Protein AF-A0A0F9TDD4-F1 (afdb_monomer)

Solvent-accessible surface area (backbone atoms only — not comparable to full-atom values): 8736 Å² total; per-residue (Å²): 141,88,81,79,85,77,67,76,79,73,76,77,74,75,77,80,71,71,62,73,71,58,56,58,54,53,51,52,52,49,51,54,50,49,47,48,45,62,72,46,48,50,56,50,49,49,49,49,32,59,56,34,67,74,50,79,85,83,44,69,92,77,51,86,53,72,69,52,44,51,52,50,52,51,50,52,55,49,59,74,71,58,79,56,75,95,45,46,64,53,52,53,23,50,52,44,48,51,52,50,44,45,71,74,32,69,70,56,29,54,52,49,50,51,51,52,49,52,41,56,72,71,64,69,67,85,76,61,92,85,65,77,91,80,63,97,74,84,75,134

pLDDT: mean 82.76, std 19.31, range [31.64, 98.38]

Foldseek 3Di:
DDDDPPPPPPPPPPPPPPPPVVVVVVVVVVVVVVCCCPVPVVVVLVVLLVVLVVDDADDPVNADDPVLNVLVVVLVVVVVPDDPPVCVSSSSSVSSVLSVCLRPPPVVVVVVVVVVVVCVVVVVDDDPDPDDPPDPPDDD

Sequence (140 aa):
MTKSILADLLEGGTSCSLPQHKWVSWWMLFHKRQYVIDKIKKPLMKAIVTLAMRYPEATKDHTLLPKTHILIDIQNKFFEYENNKGRDALFRAMWRMFIIEYEHDGYYRDRIDWVIEEIVKSGWGIRPIRFPVKCWKEKC

Secondary structure (DSSP, 8-state):
----SSSTTSS--------HHHHHHHHHHHHHHHHHIIIIIHHHHHHHHHHHTTSPPP-GGG---HHHHHHHHHHHHHHHH---TTTHHHHHHHHHHHHHHHHH-HHHHHHHHHHHHHHHHTT-PPPPTT--TT-SS---

Structure (mmCIF, N/CA/C/O backbone):
data_AF-A0A0F9TDD4-F1
#
_entry.id   AF-A0A0F9TDD4-F1
#
loop_
_atom_site.group_PDB
_atom_site.id
_atom_site.type_symbol
_atom_site.label_atom_id
_atom_site.label_alt_id
_atom_site.label_comp_id
_atom_site.label_asym_id
_atom_site.label_entity_id
_atom_site.label_seq_id
_atom_site.pdbx_PDB_ins_code
_atom_site.Cartn_x
_atom_site.Cartn_y
_atom_site.Cartn_z
_atom_site.occupancy
_atom_site.B_iso_or_equiv
_atom_site.auth_seq_id
_atom_site.auth_comp_id
_atom_site.auth_asym_id
_atom_site.auth_atom_id
_atom_site.pdbx_PDB_model_num
ATOM 1 N N . MET A 1 1 ? 56.786 11.054 42.978 1.00 47.00 1 MET A N 1
ATOM 2 C CA . MET A 1 1 ? 57.136 9.640 42.718 1.00 47.00 1 MET A CA 1
ATOM 3 C C . MET A 1 1 ? 56.015 9.039 41.872 1.00 47.00 1 MET A C 1
ATOM 5 O O . MET A 1 1 ? 55.150 8.337 42.366 1.00 47.00 1 MET A O 1
ATOM 9 N N . THR A 1 2 ? 55.972 9.446 40.604 1.00 50.72 2 THR A N 1
ATOM 10 C CA . THR A 1 2 ? 54.897 9.206 39.633 1.00 50.72 2 THR A CA 1
ATOM 11 C C . THR A 1 2 ? 55.471 8.331 38.528 1.00 50.72 2 THR A C 1
ATOM 13 O O . THR A 1 2 ? 56.176 8.816 37.648 1.00 50.72 2 THR A O 1
ATOM 16 N N . LYS A 1 3 ? 55.222 7.022 38.602 1.00 46.41 3 LYS A N 1
ATOM 17 C CA . LYS A 1 3 ? 55.542 6.081 37.528 1.00 46.41 3 LYS A CA 1
ATOM 18 C C . LYS A 1 3 ? 54.252 5.425 37.040 1.00 46.41 3 LYS A C 1
ATOM 20 O O . LYS A 1 3 ? 53.655 4.625 37.741 1.00 46.41 3 LYS A O 1
ATOM 25 N N . SER A 1 4 ? 53.889 5.809 35.816 1.00 56.03 4 SER A N 1
ATOM 26 C CA . SER A 1 4 ? 53.485 4.909 34.733 1.00 56.03 4 SER A CA 1
ATOM 27 C C . SER A 1 4 ? 52.270 3.996 34.954 1.00 56.03 4 SER A C 1
ATOM 29 O O . SER A 1 4 ? 52.423 2.791 35.106 1.00 56.03 4 SER A O 1
ATOM 31 N N . ILE A 1 5 ? 51.066 4.562 34.819 1.00 53.47 5 ILE A N 1
ATOM 32 C CA . ILE A 1 5 ? 49.823 3.814 34.508 1.00 53.47 5 ILE A CA 1
ATOM 33 C C . ILE A 1 5 ? 49.574 3.762 32.977 1.00 53.47 5 ILE A C 1
ATOM 35 O O . ILE A 1 5 ? 48.671 3.096 32.491 1.00 53.47 5 ILE A O 1
ATOM 39 N N . LEU A 1 6 ? 50.410 4.430 32.174 1.00 51.03 6 LEU A N 1
ATOM 40 C CA . LEU A 1 6 ? 50.218 4.579 30.723 1.00 51.03 6 LEU A CA 1
ATOM 41 C C . LEU A 1 6 ? 50.814 3.449 29.859 1.00 51.03 6 LEU A C 1
ATOM 43 O O . LEU A 1 6 ? 50.678 3.506 28.642 1.00 51.03 6 LEU A O 1
ATOM 47 N N . ALA A 1 7 ? 51.444 2.431 30.453 1.00 53.44 7 ALA A N 1
ATOM 48 C CA . ALA A 1 7 ? 52.063 1.334 29.698 1.00 53.44 7 ALA A CA 1
ATOM 49 C C . ALA A 1 7 ? 51.104 0.162 29.388 1.00 53.44 7 ALA A C 1
ATOM 51 O O . ALA A 1 7 ? 51.278 -0.499 28.371 1.00 53.44 7 ALA A O 1
ATOM 52 N N . ASP A 1 8 ? 50.035 -0.038 30.167 1.00 51.25 8 ASP A N 1
ATOM 53 C CA . ASP A 1 8 ? 49.175 -1.231 30.028 1.00 51.25 8 ASP A CA 1
ATOM 54 C C . ASP A 1 8 ? 48.033 -1.087 29.002 1.00 51.25 8 ASP A C 1
ATOM 56 O O . ASP A 1 8 ? 47.281 -2.030 28.760 1.00 51.25 8 ASP A O 1
ATOM 60 N N . LEU A 1 9 ? 47.894 0.074 28.350 1.00 51.41 9 LEU A N 1
ATOM 61 C CA . LEU A 1 9 ? 46.851 0.312 27.337 1.00 51.41 9 LEU A CA 1
ATOM 62 C C . LEU A 1 9 ? 47.289 0.021 25.893 1.00 51.41 9 LEU A C 1
ATOM 64 O O . LEU A 1 9 ? 46.461 0.123 24.987 1.00 51.41 9 LEU A O 1
ATOM 68 N N . LEU A 1 10 ? 48.552 -0.349 25.656 1.00 54.25 10 LEU A N 1
ATOM 69 C CA . LEU A 1 10 ? 49.086 -0.532 24.298 1.00 54.25 10 LEU A CA 1
ATOM 70 C C . LEU A 1 10 ? 49.439 -1.980 23.920 1.00 54.25 10 LEU A C 1
ATOM 72 O O . LEU A 1 10 ? 49.691 -2.233 22.745 1.00 54.25 10 LEU A O 1
ATOM 76 N N . GLU A 1 11 ? 49.371 -2.949 24.839 1.00 52.03 11 GLU A N 1
ATOM 77 C CA . GLU A 1 11 ? 49.765 -4.345 24.546 1.00 52.03 11 GLU A CA 1
ATOM 78 C C . GLU A 1 11 ? 48.594 -5.346 24.482 1.00 52.03 11 GLU A C 1
ATOM 80 O O . GLU A 1 11 ? 48.768 -6.511 24.132 1.00 52.03 11 GLU A O 1
ATOM 85 N N . GLY A 1 12 ? 47.359 -4.889 24.700 1.00 52.66 12 GLY A N 1
ATOM 86 C CA . GLY A 1 12 ? 46.141 -5.705 24.605 1.00 52.66 12 GLY A CA 1
ATOM 87 C C . GLY A 1 12 ? 45.557 -5.837 23.195 1.00 52.66 12 GLY A C 1
ATOM 88 O O . GLY A 1 12 ? 44.342 -5.964 23.045 1.00 52.66 12 GLY A O 1
ATOM 89 N N . GLY A 1 13 ? 46.384 -5.775 22.150 1.00 52.81 13 GLY A N 1
ATOM 90 C CA . GLY A 1 13 ? 45.977 -5.960 20.756 1.00 52.81 13 GLY A CA 1
ATOM 91 C C . GLY A 1 13 ? 45.689 -7.426 20.432 1.00 52.81 13 GLY A C 1
ATOM 92 O O . GLY A 1 13 ? 46.372 -8.025 19.604 1.00 52.81 13 GLY A O 1
ATOM 93 N N . THR A 1 14 ? 44.682 -8.025 21.075 1.00 53.88 14 THR A N 1
ATOM 94 C CA . THR A 1 14 ? 44.142 -9.315 20.631 1.00 53.88 14 THR A CA 1
ATOM 95 C C . THR A 1 14 ? 43.541 -9.112 19.249 1.00 53.88 14 THR A C 1
ATOM 97 O O . THR A 1 14 ? 42.423 -8.628 19.081 1.00 53.88 14 THR A O 1
ATOM 100 N N . SER A 1 15 ? 44.331 -9.440 18.227 1.00 52.03 15 SER A N 1
ATOM 101 C CA . SER A 1 15 ? 43.862 -9.514 16.854 1.00 52.03 15 SER A CA 1
ATOM 102 C C . SER A 1 15 ? 42.687 -10.495 16.810 1.00 52.03 15 SER A C 1
ATOM 104 O O . SER A 1 15 ? 42.845 -11.715 16.808 1.00 52.03 15 SER A O 1
ATOM 106 N N . CYS A 1 16 ? 41.468 -9.954 16.825 1.00 53.41 16 CYS A N 1
ATOM 107 C CA . CYS A 1 16 ? 40.251 -10.685 16.506 1.00 53.41 16 CYS A CA 1
ATOM 108 C C . CYS A 1 16 ? 40.294 -11.025 15.014 1.00 53.41 16 CYS A C 1
ATOM 110 O O . CYS A 1 16 ? 39.577 -10.447 14.196 1.00 53.41 16 CYS A O 1
ATOM 112 N N . SER A 1 17 ? 41.173 -11.953 14.640 1.00 56.09 17 SER A N 1
ATOM 113 C CA . SER A 1 17 ? 41.105 -12.621 13.355 1.00 56.09 17 SER A CA 1
ATOM 114 C C . SER A 1 17 ? 39.819 -13.445 13.370 1.00 56.09 17 SER A C 1
ATOM 116 O O . SER A 1 17 ? 39.707 -14.496 13.998 1.00 56.09 17 SER A O 1
ATOM 118 N N . LEU A 1 18 ? 38.775 -12.902 12.742 1.00 55.84 18 LEU A N 1
ATOM 119 C CA . LEU A 1 18 ? 37.543 -13.641 12.503 1.00 55.84 18 LEU A CA 1
ATOM 120 C C . LEU A 1 18 ? 37.920 -14.952 11.794 1.00 55.84 18 LEU A C 1
ATOM 122 O O . LEU A 1 18 ? 38.602 -14.890 10.768 1.00 55.84 18 LEU A O 1
ATOM 126 N N . PRO A 1 19 ? 37.495 -16.124 12.304 1.00 65.56 19 PRO A N 1
ATOM 127 C CA . PRO A 1 19 ? 37.888 -17.406 11.735 1.00 65.56 19 PRO A CA 1
ATOM 128 C C . PRO A 1 19 ? 37.548 -17.430 10.243 1.00 65.56 19 PRO A C 1
ATOM 130 O O . PRO A 1 19 ? 36.414 -17.121 9.864 1.00 65.56 19 PRO A O 1
ATOM 133 N N . GLN A 1 20 ? 38.533 -17.774 9.404 1.00 63.38 20 GLN A N 1
ATOM 134 C CA . GLN A 1 20 ? 38.484 -17.672 7.934 1.00 63.38 20 GLN A CA 1
ATOM 135 C C . GLN A 1 20 ? 37.202 -18.270 7.317 1.00 63.38 20 GLN A C 1
ATOM 137 O O . GLN A 1 20 ? 36.685 -17.761 6.325 1.00 63.38 20 GLN A O 1
ATOM 142 N N . HIS A 1 21 ? 36.606 -19.280 7.957 1.00 67.50 21 HIS A N 1
ATOM 143 C CA . HIS A 1 21 ? 35.354 -19.907 7.529 1.00 67.50 21 HIS A CA 1
ATOM 144 C C . HIS A 1 21 ? 34.120 -18.971 7.555 1.00 67.50 21 HIS A C 1
ATOM 146 O O . HIS A 1 21 ? 33.194 -19.131 6.757 1.00 67.50 21 HIS A O 1
ATOM 152 N N . LYS A 1 22 ? 34.079 -17.961 8.438 1.00 72.12 22 LYS A N 1
ATOM 153 C CA . LYS A 1 22 ? 32.940 -17.023 8.527 1.00 72.12 22 LYS A CA 1
ATOM 154 C C . LYS A 1 22 ? 32.859 -16.077 7.323 1.00 72.12 22 LYS A C 1
ATOM 156 O O . LYS A 1 22 ? 31.756 -15.704 6.924 1.00 72.12 22 LYS A O 1
ATOM 161 N N . TRP A 1 23 ? 33.996 -15.741 6.714 1.00 76.50 23 TRP A N 1
ATOM 162 C CA . TRP A 1 23 ? 34.063 -14.833 5.566 1.00 76.50 23 TRP A CA 1
ATOM 163 C C . TRP A 1 23 ? 33.463 -15.445 4.300 1.00 76.50 23 TRP A C 1
ATOM 165 O O . TRP A 1 23 ? 32.664 -14.796 3.627 1.00 76.50 23 TRP A O 1
ATOM 175 N N . VAL A 1 24 ? 33.772 -16.714 4.015 1.00 76.88 24 VAL A N 1
ATOM 176 C CA . VAL A 1 24 ? 33.249 -17.422 2.833 1.00 76.88 24 VAL A CA 1
ATOM 177 C C . VAL A 1 24 ? 31.727 -17.583 2.919 1.00 76.88 24 VAL A C 1
ATOM 179 O O . VAL A 1 24 ? 31.020 -17.325 1.946 1.00 76.88 24 VAL A O 1
ATOM 182 N N . SER A 1 25 ? 31.200 -17.930 4.100 1.00 79.50 25 SER A N 1
ATOM 183 C CA . SER A 1 25 ? 29.752 -18.033 4.336 1.00 79.50 25 SER A CA 1
ATOM 184 C C . SER A 1 25 ? 29.035 -16.692 4.142 1.00 79.50 25 SER A C 1
ATOM 186 O O . SER A 1 25 ? 28.046 -16.612 3.410 1.00 79.50 25 SER A O 1
ATOM 188 N N . TRP A 1 26 ? 29.567 -15.611 4.724 1.00 85.25 26 TRP A N 1
ATOM 189 C CA . TRP A 1 26 ? 29.010 -14.269 4.549 1.00 85.25 26 TRP A CA 1
ATOM 190 C C . TRP A 1 26 ? 29.026 -13.824 3.079 1.00 85.25 26 TRP A C 1
ATOM 192 O O . TRP A 1 26 ? 28.022 -13.320 2.572 1.00 85.25 26 TRP A O 1
ATOM 202 N N . TRP A 1 27 ? 30.126 -14.080 2.368 1.00 84.88 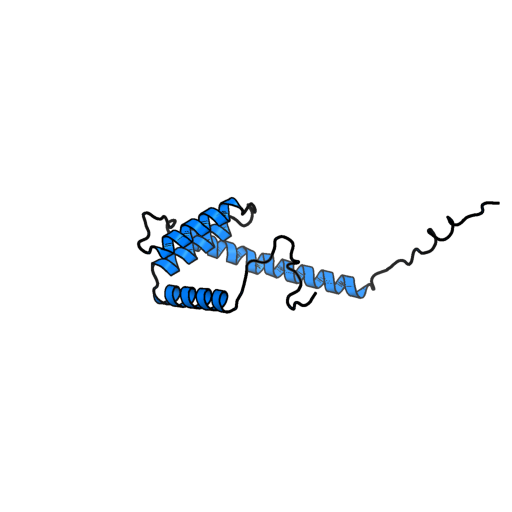27 TRP A N 1
ATOM 203 C CA . TRP A 1 27 ? 30.266 -13.747 0.952 1.00 84.88 27 TRP A CA 1
ATOM 204 C C . TRP A 1 27 ? 29.271 -14.521 0.077 1.00 84.88 27 TRP A C 1
ATOM 206 O O . TRP A 1 27 ? 28.600 -13.926 -0.769 1.00 84.88 27 TRP A O 1
ATOM 216 N N . MET A 1 28 ? 29.087 -15.822 0.324 1.00 82.75 28 MET A N 1
ATOM 217 C CA . MET A 1 28 ? 28.074 -16.626 -0.369 1.00 82.75 28 MET A CA 1
ATOM 218 C C . MET A 1 28 ? 26.650 -16.117 -0.112 1.00 82.75 28 MET A C 1
ATOM 220 O O . MET A 1 28 ? 25.851 -16.025 -1.046 1.00 82.75 28 MET A O 1
ATOM 224 N N . LEU A 1 29 ? 26.320 -15.754 1.132 1.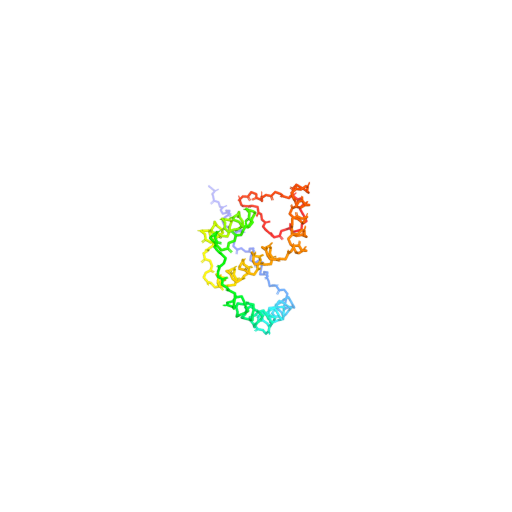00 89.00 29 LEU A N 1
ATOM 225 C CA . LEU A 1 29 ? 25.014 -15.177 1.472 1.00 89.00 29 LEU A CA 1
ATOM 226 C C . LEU A 1 29 ? 24.787 -13.837 0.767 1.00 89.00 29 LEU A C 1
ATOM 228 O O . LEU A 1 29 ? 23.689 -13.586 0.265 1.00 89.00 29 LEU A O 1
ATOM 232 N N . PHE A 1 30 ? 25.823 -13.003 0.676 1.00 89.44 30 PHE A N 1
ATOM 233 C CA . PHE A 1 30 ? 25.766 -11.743 -0.054 1.00 89.44 30 PHE A CA 1
ATOM 234 C C . PHE A 1 30 ? 25.468 -11.964 -1.543 1.00 89.44 30 PHE A C 1
ATOM 236 O O . PHE A 1 30 ? 24.551 -11.343 -2.077 1.00 89.44 30 PHE A O 1
ATOM 243 N N . HIS A 1 31 ? 26.155 -12.906 -2.195 1.00 91.62 31 HIS A N 1
ATOM 244 C CA . HIS A 1 31 ? 25.956 -13.198 -3.619 1.00 91.62 31 HIS A CA 1
ATOM 245 C C . HIS A 1 31 ? 24.577 -13.790 -3.902 1.00 91.62 31 HIS A C 1
ATOM 247 O O . HIS A 1 31 ? 23.909 -13.364 -4.843 1.00 91.62 31 HIS A O 1
ATOM 253 N N . LYS A 1 32 ? 24.097 -14.707 -3.052 1.00 92.19 32 LYS A N 1
ATOM 254 C CA . LYS A 1 32 ? 22.731 -15.242 -3.160 1.00 92.19 32 LYS A CA 1
ATOM 255 C C . LYS A 1 32 ? 21.683 -14.143 -2.987 1.00 92.19 32 LYS A C 1
ATOM 257 O O . LYS A 1 32 ? 20.729 -14.074 -3.760 1.00 92.19 32 LYS A O 1
ATOM 262 N N . ARG A 1 33 ? 21.872 -13.245 -2.016 1.00 92.62 33 ARG A N 1
ATOM 263 C CA . ARG A 1 33 ? 20.982 -12.095 -1.810 1.00 92.62 33 ARG A CA 1
ATOM 264 C C . ARG A 1 33 ? 20.994 -11.157 -3.015 1.00 92.62 33 ARG A C 1
ATOM 266 O O . ARG A 1 33 ? 19.926 -10.752 -3.468 1.00 92.62 33 ARG A O 1
ATOM 273 N N . GLN A 1 34 ? 22.174 -10.824 -3.533 1.00 93.44 34 GLN A N 1
ATOM 274 C CA . GLN A 1 34 ? 22.317 -9.940 -4.686 1.00 93.44 34 GLN A CA 1
ATOM 275 C C . GLN A 1 34 ? 21.684 -10.557 -5.938 1.00 93.44 34 GLN A C 1
ATOM 277 O O . GLN A 1 34 ? 20.941 -9.880 -6.642 1.00 93.44 34 GLN A O 1
ATOM 282 N N . TYR A 1 35 ? 21.863 -11.865 -6.144 1.00 95.56 35 TYR A N 1
ATOM 283 C CA . TYR A 1 35 ? 21.206 -12.611 -7.213 1.00 95.56 35 TYR A CA 1
ATOM 284 C C . TYR A 1 35 ? 19.679 -12.498 -7.134 1.00 95.56 35 TYR A C 1
ATOM 286 O O . TYR A 1 35 ? 19.043 -12.142 -8.122 1.00 95.56 35 TYR A O 1
ATOM 294 N N . VAL A 1 36 ? 19.080 -12.728 -5.960 1.00 95.44 36 VAL A N 1
ATOM 295 C CA . VAL A 1 36 ? 17.624 -12.581 -5.768 1.00 95.44 36 VAL A CA 1
ATOM 296 C C . VAL A 1 36 ? 17.174 -11.144 -6.042 1.00 95.44 36 VAL A C 1
ATOM 298 O O . VAL A 1 36 ? 16.155 -10.922 -6.699 1.00 95.44 36 VAL A O 1
ATOM 301 N N . ILE A 1 37 ? 17.935 -10.150 -5.579 1.00 93.62 37 ILE A N 1
ATOM 302 C CA . ILE A 1 37 ? 17.619 -8.740 -5.830 1.00 93.62 37 ILE A CA 1
ATOM 303 C C . ILE A 1 37 ? 17.626 -8.445 -7.334 1.00 93.62 37 ILE A C 1
ATOM 305 O O . ILE A 1 37 ? 16.682 -7.841 -7.843 1.00 93.62 37 ILE A O 1
ATOM 309 N N . ASP A 1 38 ? 18.658 -8.884 -8.048 1.00 96.12 38 ASP A N 1
ATOM 310 C CA . ASP A 1 38 ? 18.858 -8.518 -9.446 1.00 96.12 38 ASP A CA 1
ATOM 311 C C . ASP A 1 38 ? 17.997 -9.323 -10.416 1.00 96.12 38 ASP A C 1
ATOM 313 O O . ASP A 1 38 ? 17.466 -8.760 -11.372 1.00 96.12 38 ASP A O 1
ATOM 317 N N . LYS A 1 39 ? 17.845 -10.627 -10.175 1.00 96.69 39 LYS A N 1
ATOM 318 C CA . LYS A 1 39 ? 17.150 -11.545 -11.085 1.00 96.69 39 LYS A CA 1
ATOM 319 C C . LYS A 1 39 ? 15.667 -11.698 -10.791 1.00 96.69 39 LYS A C 1
ATOM 321 O O . LYS A 1 39 ? 14.928 -12.055 -11.698 1.00 96.69 39 LYS A O 1
ATOM 326 N N . ILE A 1 40 ? 15.226 -11.411 -9.566 1.00 95.00 40 ILE A N 1
ATOM 327 C CA . ILE A 1 40 ? 13.822 -11.581 -9.167 1.00 95.00 40 ILE A CA 1
ATOM 328 C C . ILE A 1 40 ? 13.210 -10.230 -8.808 1.00 95.00 40 ILE A C 1
ATOM 330 O O . ILE A 1 40 ? 12.246 -9.793 -9.432 1.00 95.00 40 ILE A O 1
ATOM 334 N N . LYS A 1 41 ? 13.788 -9.518 -7.832 1.00 94.31 41 LYS A N 1
ATOM 335 C CA . LYS A 1 41 ? 13.157 -8.309 -7.284 1.00 94.31 41 LYS A CA 1
ATOM 336 C C . LYS A 1 41 ? 13.104 -7.158 -8.289 1.00 94.31 41 LYS A C 1
ATOM 338 O O . LYS A 1 41 ? 12.052 -6.544 -8.436 1.00 94.31 41 LYS A O 1
ATOM 343 N N . LYS A 1 42 ? 14.208 -6.850 -8.978 1.00 94.81 42 LYS A N 1
ATOM 344 C CA . LYS A 1 42 ? 14.255 -5.779 -9.992 1.00 94.81 42 LYS A CA 1
ATOM 345 C C . LYS A 1 42 ? 13.239 -5.978 -11.131 1.00 94.81 42 LYS A C 1
ATOM 347 O O . LYS A 1 42 ? 12.465 -5.048 -11.362 1.00 94.81 42 LYS A O 1
ATOM 352 N N . PRO A 1 43 ? 13.189 -7.132 -11.829 1.00 97.31 43 PRO A N 1
ATOM 353 C CA . PRO A 1 43 ? 12.216 -7.325 -12.903 1.00 97.31 43 PRO A CA 1
ATOM 354 C C . PRO A 1 43 ? 10.777 -7.327 -12.385 1.00 97.31 43 PRO A C 1
ATOM 356 O O . PRO A 1 43 ? 9.921 -6.711 -13.013 1.00 97.31 43 PRO A O 1
ATOM 359 N N . LEU A 1 44 ? 10.520 -7.918 -11.213 1.00 96.62 44 LEU A N 1
ATOM 360 C CA . LEU A 1 44 ? 9.189 -7.901 -10.606 1.00 96.62 44 LEU A CA 1
ATOM 361 C C . LEU A 1 44 ? 8.723 -6.476 -10.281 1.00 96.62 44 LEU A C 1
ATOM 363 O O . LEU A 1 44 ? 7.604 -6.105 -10.614 1.00 96.62 44 LEU A O 1
ATOM 367 N N . MET A 1 45 ? 9.587 -5.645 -9.691 1.00 96.75 45 MET A N 1
ATOM 368 C CA . MET A 1 45 ? 9.262 -4.237 -9.446 1.00 96.75 45 MET A CA 1
ATOM 369 C C . MET A 1 45 ? 8.940 -3.491 -10.737 1.00 96.75 45 MET A C 1
ATOM 371 O O . MET A 1 45 ? 7.989 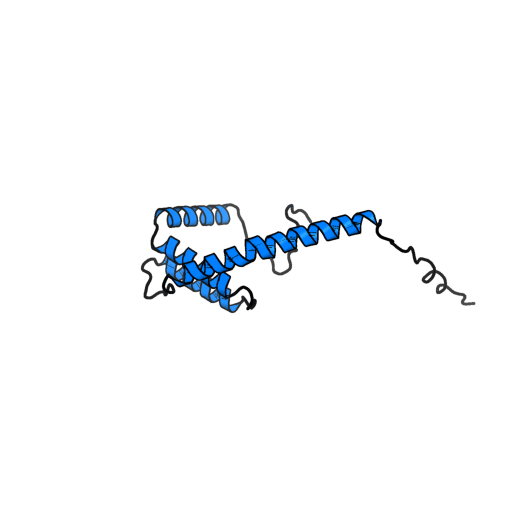-2.717 -10.769 1.00 96.75 45 MET A O 1
ATOM 375 N N . LYS A 1 46 ? 9.723 -3.722 -11.798 1.00 96.88 46 LYS A N 1
ATOM 376 C CA . LYS A 1 46 ? 9.466 -3.109 -13.103 1.00 96.88 46 LYS A CA 1
ATOM 377 C C . LYS A 1 46 ? 8.099 -3.538 -13.637 1.00 96.88 46 LYS A C 1
ATOM 379 O O . LYS A 1 46 ? 7.341 -2.679 -14.066 1.00 96.88 46 LYS A O 1
ATOM 384 N N . ALA A 1 47 ? 7.769 -4.827 -13.552 1.00 97.44 47 ALA A N 1
ATOM 385 C CA . ALA A 1 47 ? 6.475 -5.351 -13.977 1.00 97.44 47 ALA A CA 1
ATOM 386 C C . ALA A 1 47 ? 5.312 -4.723 -13.194 1.00 97.44 47 ALA A C 1
ATOM 388 O O . ALA A 1 47 ? 4.349 -4.276 -13.808 1.00 97.44 47 ALA A O 1
ATOM 389 N N . ILE A 1 48 ? 5.434 -4.613 -11.867 1.00 96.31 48 ILE A N 1
ATOM 390 C CA . ILE A 1 48 ? 4.433 -3.968 -11.005 1.00 96.31 48 ILE A CA 1
ATOM 391 C C . ILE A 1 48 ? 4.224 -2.505 -11.403 1.00 96.31 48 ILE A C 1
ATOM 393 O O . ILE A 1 48 ? 3.089 -2.074 -11.584 1.00 96.31 48 ILE A O 1
ATOM 397 N N . VAL A 1 49 ? 5.308 -1.743 -11.580 1.00 97.31 49 VAL A N 1
ATOM 398 C CA . VAL A 1 49 ? 5.217 -0.336 -11.994 1.00 97.31 49 VAL A CA 1
ATOM 399 C C . VAL A 1 49 ? 4.566 -0.226 -13.371 1.00 97.31 49 VAL A C 1
ATOM 401 O O . VAL A 1 49 ? 3.641 0.558 -13.548 1.00 97.31 49 VAL A O 1
ATOM 404 N N . THR A 1 50 ? 4.990 -1.037 -14.341 1.00 97.38 50 THR A N 1
ATOM 405 C CA . THR A 1 50 ? 4.401 -1.038 -15.685 1.00 97.38 50 THR A CA 1
ATOM 406 C C . THR A 1 50 ? 2.916 -1.402 -15.669 1.00 97.38 50 THR A C 1
ATOM 408 O O . THR A 1 50 ? 2.147 -0.798 -16.411 1.00 97.38 50 THR A O 1
ATOM 411 N N . LEU A 1 51 ? 2.503 -2.355 -14.830 1.00 96.25 51 LEU A N 1
ATOM 412 C CA . LEU A 1 51 ? 1.100 -2.725 -14.667 1.00 96.25 51 LEU A CA 1
ATOM 413 C C . LEU A 1 51 ? 0.293 -1.574 -14.055 1.00 96.25 51 LEU A C 1
ATOM 415 O O . LEU A 1 51 ? -0.727 -1.187 -14.615 1.00 96.25 51 LEU A O 1
ATOM 419 N N . ALA A 1 52 ? 0.778 -0.981 -12.963 1.00 96.12 52 ALA A N 1
ATOM 420 C CA . ALA A 1 52 ? 0.089 0.107 -12.271 1.00 96.12 52 ALA A CA 1
ATOM 421 C C . ALA A 1 52 ? -0.090 1.357 -13.149 1.00 96.12 52 ALA A C 1
ATOM 423 O O . ALA A 1 52 ? -1.111 2.034 -13.061 1.00 96.12 52 ALA A O 1
ATOM 424 N N . MET A 1 53 ? 0.866 1.645 -14.038 1.00 94.31 53 MET A N 1
ATOM 425 C CA . MET A 1 53 ? 0.775 2.774 -14.972 1.00 94.31 53 MET A CA 1
ATOM 426 C C . MET A 1 53 ? -0.339 2.625 -16.019 1.00 94.31 53 MET A C 1
ATOM 428 O O . MET A 1 53 ? -0.665 3.608 -16.678 1.00 94.31 53 MET A O 1
ATOM 432 N N . ARG A 1 54 ? -0.934 1.433 -16.179 1.00 95.75 54 ARG A N 1
ATOM 433 C CA . ARG A 1 54 ? -2.112 1.234 -17.043 1.00 95.75 54 ARG A CA 1
ATOM 434 C C . ARG A 1 54 ? -3.389 1.810 -16.446 1.00 95.75 54 ARG A C 1
ATOM 436 O O . ARG A 1 54 ? -4.339 2.045 -17.183 1.00 95.75 54 ARG A O 1
ATOM 443 N N . TYR A 1 55 ? -3.407 2.021 -15.136 1.00 94.38 55 TYR A N 1
ATOM 444 C CA . TYR A 1 55 ? -4.549 2.587 -14.447 1.00 94.38 55 TYR A CA 1
ATOM 445 C C . TYR A 1 55 ? -4.356 4.092 -14.224 1.00 94.38 55 TYR A C 1
ATOM 447 O O . TYR A 1 55 ? -3.225 4.524 -13.947 1.00 94.38 55 TYR A O 1
ATOM 455 N N . PRO A 1 56 ? -5.431 4.897 -14.327 1.00 93.81 56 PRO A N 1
ATOM 456 C CA . PRO A 1 56 ? -5.372 6.315 -14.004 1.00 93.81 56 PRO A CA 1
ATOM 457 C C . PRO A 1 56 ? -5.023 6.521 -12.526 1.00 93.81 56 PRO A C 1
ATOM 459 O O . PRO A 1 56 ? -5.167 5.628 -11.690 1.00 93.81 56 PRO A O 1
ATOM 462 N N . GLU A 1 57 ? -4.520 7.707 -12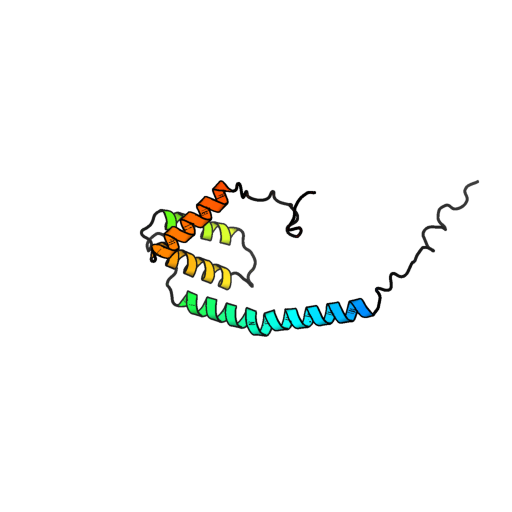.202 1.00 94.50 57 GLU A N 1
ATOM 463 C CA . GLU A 1 57 ? -4.304 8.081 -10.809 1.00 94.50 57 GLU A CA 1
ATOM 464 C C . GLU A 1 57 ? -5.646 8.284 -10.103 1.00 94.50 57 GLU A C 1
ATOM 466 O O . GLU A 1 57 ? -6.527 8.979 -10.614 1.00 94.50 57 GLU A O 1
ATOM 471 N N . ALA A 1 58 ? -5.798 7.658 -8.937 1.00 94.94 58 ALA A N 1
ATOM 472 C CA . ALA A 1 58 ? -6.976 7.829 -8.107 1.00 94.94 58 ALA A CA 1
ATOM 473 C C . ALA A 1 58 ? -6.935 9.213 -7.449 1.00 94.94 58 ALA A C 1
ATOM 475 O O . ALA A 1 58 ? -6.025 9.520 -6.681 1.00 94.94 58 ALA A O 1
ATOM 476 N N . THR A 1 59 ? -7.925 10.043 -7.756 1.00 97.06 59 THR A N 1
ATOM 477 C CA . THR A 1 59 ? -8.137 11.349 -7.127 1.00 97.06 59 THR A CA 1
ATOM 478 C C . THR A 1 59 ? -9.467 11.339 -6.381 1.00 97.06 59 THR A C 1
ATOM 480 O O . THR A 1 59 ? -10.324 10.486 -6.629 1.00 97.06 59 THR A O 1
ATOM 483 N N . LYS A 1 60 ? -9.664 12.288 -5.458 1.00 97.88 60 LYS A N 1
ATOM 484 C CA . LYS A 1 60 ? -10.936 12.412 -4.725 1.00 97.88 60 LYS A CA 1
ATOM 485 C C . LYS A 1 60 ? -12.120 12.674 -5.662 1.00 97.88 60 LYS A C 1
ATOM 487 O O . LYS A 1 60 ? -13.213 12.197 -5.396 1.00 97.88 60 LYS A O 1
ATOM 492 N N . ASP A 1 61 ? -11.876 13.343 -6.787 1.00 97.69 61 ASP A N 1
ATOM 493 C CA . ASP A 1 61 ? -12.897 13.630 -7.802 1.00 97.69 61 ASP A CA 1
ATOM 494 C C . ASP A 1 61 ? -13.295 12.393 -8.623 1.00 97.69 61 ASP A C 1
ATOM 496 O O . ASP A 1 61 ? -14.383 12.342 -9.191 1.00 97.69 61 ASP A O 1
ATOM 500 N N . HIS A 1 62 ? -12.419 11.387 -8.697 1.00 95.31 62 HIS A N 1
ATOM 501 C CA . HIS A 1 62 ? -12.643 10.152 -9.457 1.00 95.31 62 HIS A CA 1
ATOM 502 C C . HIS A 1 62 ? -13.018 8.958 -8.568 1.00 95.31 62 HIS A C 1
ATOM 504 O O . HIS A 1 62 ? -13.028 7.824 -9.041 1.00 95.31 62 HIS A O 1
ATOM 510 N N . THR A 1 63 ? -13.290 9.189 -7.282 1.00 97.25 63 THR A N 1
ATOM 511 C CA . THR A 1 63 ? -13.592 8.137 -6.302 1.00 97.25 63 THR A CA 1
ATOM 512 C C . THR A 1 63 ? -14.882 8.459 -5.557 1.00 97.25 63 THR A C 1
ATOM 514 O O . THR A 1 63 ? -15.158 9.613 -5.230 1.00 97.25 63 THR A O 1
ATOM 517 N N . LEU A 1 64 ? -15.698 7.436 -5.314 1.00 97.56 64 LEU A N 1
ATOM 518 C CA . LEU A 1 64 ? -17.043 7.544 -4.752 1.00 97.56 64 LEU A CA 1
ATOM 519 C C . LEU A 1 64 ? -17.055 7.287 -3.244 1.00 97.56 64 LEU A C 1
ATOM 521 O O . LEU A 1 64 ? -17.868 7.870 -2.525 1.00 97.56 64 LEU A O 1
ATOM 525 N N . LEU A 1 65 ? -16.188 6.399 -2.748 1.00 97.62 65 LEU A N 1
ATOM 526 C CA . LEU A 1 65 ? -16.224 5.984 -1.349 1.00 97.62 65 LEU A CA 1
ATOM 527 C C . LEU A 1 65 ? -15.513 7.000 -0.436 1.00 97.62 65 LEU A C 1
ATOM 529 O O . LEU A 1 65 ? -14.330 7.285 -0.633 1.00 97.62 65 LEU A O 1
ATOM 533 N N . PRO A 1 66 ? -16.149 7.448 0.665 1.00 97.75 66 PRO A N 1
ATOM 534 C CA . PRO A 1 66 ? -15.495 8.328 1.637 1.00 97.75 66 PRO A CA 1
ATOM 535 C C . PRO A 1 66 ? -14.222 7.724 2.248 1.00 97.75 66 PRO A C 1
ATOM 537 O O . PRO A 1 66 ? -13.247 8.429 2.498 1.00 97.75 66 PRO A O 1
ATOM 540 N N . LYS A 1 67 ? -14.197 6.400 2.461 1.00 97.19 67 LYS A N 1
ATOM 541 C CA . LYS A 1 67 ? -13.005 5.697 2.965 1.00 97.19 67 LYS A CA 1
ATOM 542 C C . LYS A 1 67 ? -11.841 5.752 1.974 1.00 97.19 67 LYS A C 1
ATOM 544 O O . LYS A 1 67 ? -10.694 5.875 2.393 1.00 97.19 67 LYS A O 1
ATOM 549 N N . THR A 1 68 ? -12.121 5.743 0.675 1.00 98.00 68 THR A N 1
ATOM 550 C CA . THR A 1 68 ? -11.093 5.905 -0.355 1.00 98.00 68 THR A CA 1
ATOM 551 C C . THR A 1 68 ? -10.471 7.297 -0.316 1.00 98.00 68 THR A C 1
ATOM 553 O O . THR A 1 68 ? -9.257 7.430 -0.456 1.00 98.00 68 THR A O 1
ATOM 556 N N . HIS A 1 69 ? -11.254 8.339 -0.023 1.00 98.38 69 HIS A N 1
ATOM 557 C CA . HIS A 1 69 ? -10.708 9.690 0.158 1.00 98.38 69 HIS A CA 1
ATOM 558 C C . HIS A 1 69 ? -9.722 9.755 1.330 1.00 98.38 69 HIS A C 1
ATOM 560 O O . HIS A 1 69 ? -8.690 10.415 1.215 1.00 98.38 69 HIS A O 1
ATOM 566 N N . ILE A 1 70 ? -9.990 9.016 2.414 1.00 97.25 70 ILE A N 1
ATOM 567 C CA . ILE A 1 70 ? -9.061 8.871 3.546 1.00 97.25 70 ILE A CA 1
ATOM 568 C C . ILE A 1 70 ? -7.765 8.180 3.097 1.00 97.25 70 ILE A C 1
ATOM 570 O O . ILE A 1 70 ? -6.678 8.620 3.468 1.00 97.25 70 ILE A O 1
ATOM 574 N N . LEU A 1 71 ? -7.850 7.125 2.278 1.00 97.31 71 LEU A N 1
ATOM 575 C CA . LEU A 1 71 ? -6.662 6.449 1.738 1.00 97.31 71 LEU A CA 1
ATOM 576 C C . LEU A 1 71 ? -5.810 7.383 0.870 1.00 97.31 71 LEU A C 1
ATOM 578 O O . LEU A 1 71 ? -4.586 7.364 0.988 1.00 97.31 71 LEU A O 1
ATOM 582 N N . ILE A 1 72 ? -6.443 8.229 0.054 1.00 98.06 72 ILE A N 1
ATOM 583 C CA . ILE A 1 72 ? -5.756 9.249 -0.752 1.00 98.06 72 ILE A CA 1
ATOM 584 C C . ILE A 1 72 ? -5.049 10.273 0.152 1.00 98.06 72 ILE A C 1
ATOM 586 O O . ILE A 1 72 ? -3.897 10.625 -0.095 1.00 98.06 72 ILE A O 1
ATOM 590 N N . ASP A 1 73 ? -5.683 10.714 1.241 1.00 97.88 73 ASP A N 1
ATOM 591 C CA . ASP A 1 73 ? -5.045 11.629 2.198 1.00 97.88 73 ASP A CA 1
ATOM 592 C C . ASP A 1 73 ? -3.837 10.992 2.896 1.00 97.88 73 ASP A C 1
ATOM 594 O O . ASP A 1 73 ? -2.791 11.628 3.050 1.00 97.88 73 ASP A O 1
ATOM 598 N N . ILE A 1 74 ? -3.943 9.715 3.273 1.00 95.88 74 ILE A N 1
ATOM 599 C CA . ILE A 1 74 ? -2.829 8.958 3.853 1.00 95.88 74 ILE A CA 1
ATOM 600 C C . ILE A 1 74 ? -1.697 8.792 2.834 1.00 95.88 74 ILE A C 1
ATOM 602 O O . ILE A 1 74 ? -0.532 8.951 3.199 1.00 95.88 74 ILE A O 1
ATOM 606 N N . GLN A 1 75 ? -2.016 8.503 1.570 1.00 96.00 75 GLN A N 1
ATOM 607 C CA . GLN A 1 75 ? -1.037 8.423 0.489 1.00 96.00 75 GLN A CA 1
ATOM 608 C C . GLN A 1 75 ? -0.283 9.749 0.333 1.00 96.00 75 GLN A C 1
ATOM 610 O O . GLN A 1 75 ? 0.948 9.749 0.294 1.00 96.00 75 GLN A O 1
ATOM 615 N N . ASN A 1 76 ? -1.000 10.874 0.271 1.00 95.88 76 ASN A N 1
ATOM 616 C CA . ASN A 1 76 ? -0.395 12.200 0.149 1.00 95.88 76 ASN A CA 1
ATOM 617 C C . ASN A 1 76 ? 0.554 12.469 1.318 1.00 95.88 76 ASN A C 1
ATOM 619 O O . ASN A 1 76 ? 1.732 12.752 1.103 1.00 95.88 76 ASN A O 1
ATOM 623 N N . LYS A 1 77 ? 0.083 12.235 2.547 1.00 89.56 77 LYS A N 1
ATOM 624 C CA . LYS A 1 77 ? 0.902 12.357 3.754 1.00 89.56 77 LYS A CA 1
ATOM 625 C C . LYS A 1 77 ? 2.121 11.435 3.728 1.00 89.56 77 LYS A C 1
ATOM 627 O O . LYS A 1 77 ? 3.204 11.839 4.128 1.00 89.56 77 LYS A O 1
ATOM 632 N N . PHE A 1 78 ? 1.990 10.200 3.246 1.00 90.75 78 PHE A N 1
ATOM 633 C CA . PHE A 1 78 ? 3.125 9.286 3.095 1.00 90.75 78 PHE A CA 1
ATOM 634 C C . PHE A 1 78 ? 4.212 9.889 2.190 1.00 90.75 78 PHE A C 1
ATOM 636 O O . PHE A 1 78 ? 5.387 9.868 2.556 1.00 90.75 78 PHE A O 1
ATOM 643 N N . PHE A 1 79 ? 3.832 10.476 1.050 1.00 91.06 79 PHE A N 1
ATOM 644 C CA . PHE A 1 79 ? 4.781 11.098 0.120 1.00 91.06 79 PHE A CA 1
ATOM 645 C C . PHE A 1 79 ? 5.335 12.450 0.583 1.00 91.06 79 PHE A C 1
ATOM 647 O O . PHE A 1 79 ? 6.368 12.868 0.068 1.00 91.06 79 PHE A O 1
ATOM 654 N N . GLU A 1 80 ? 4.724 13.104 1.571 1.00 87.38 80 GLU A N 1
ATOM 655 C CA . GLU A 1 80 ? 5.337 14.256 2.249 1.00 87.38 80 GLU A CA 1
ATOM 656 C C . GLU A 1 80 ? 6.578 13.848 3.062 1.00 87.38 80 GLU A C 1
ATOM 658 O O . GLU A 1 80 ? 7.533 14.619 3.162 1.00 87.38 80 GLU A O 1
ATOM 663 N N . TYR A 1 81 ? 6.587 12.634 3.629 1.00 84.06 81 TYR A N 1
ATOM 664 C CA . TYR A 1 81 ? 7.691 12.134 4.463 1.00 84.06 81 TYR A CA 1
ATOM 665 C C . TYR A 1 81 ? 8.671 11.212 3.723 1.00 84.06 81 TYR A C 1
ATOM 667 O O . TYR A 1 81 ? 9.827 11.087 4.135 1.00 84.06 81 TYR A O 1
ATOM 675 N N . GLU A 1 82 ? 8.240 10.537 2.658 1.00 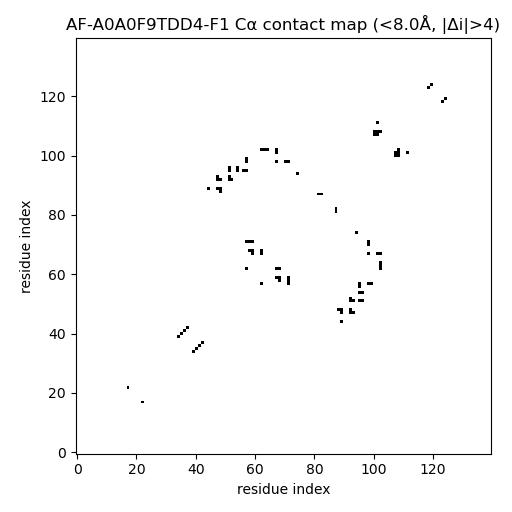84.25 82 GLU A N 1
ATOM 676 C CA . GLU A 1 82 ? 9.082 9.619 1.889 1.00 84.25 82 GLU A CA 1
ATOM 677 C C . GLU A 1 82 ? 10.059 10.388 0.982 1.00 84.25 82 GLU A C 1
ATOM 679 O O . GLU A 1 82 ? 9.651 11.115 0.081 1.00 84.25 82 GLU A O 1
ATOM 684 N N . ASN A 1 83 ? 11.370 10.199 1.180 1.00 85.12 83 ASN A N 1
ATOM 685 C CA . ASN A 1 83 ? 12.409 10.877 0.388 1.00 85.12 83 ASN A CA 1
ATOM 686 C C . ASN A 1 83 ? 13.200 9.939 -0.542 1.00 85.12 83 ASN A C 1
ATOM 688 O O . ASN A 1 83 ? 14.123 10.375 -1.244 1.00 85.12 83 ASN A O 1
ATOM 692 N N . ASN A 1 84 ? 12.870 8.645 -0.569 1.00 85.81 84 ASN A N 1
ATOM 693 C CA . ASN A 1 84 ? 13.625 7.656 -1.321 1.00 85.81 84 ASN A CA 1
ATOM 694 C C . ASN A 1 84 ? 13.249 7.657 -2.809 1.00 85.81 84 ASN A C 1
ATOM 696 O O . ASN A 1 84 ? 12.431 6.859 -3.277 1.00 85.81 84 ASN A O 1
ATOM 700 N N . LYS A 1 85 ? 13.946 8.493 -3.588 1.00 85.19 85 LYS A N 1
ATOM 701 C CA . LYS A 1 85 ? 13.787 8.588 -5.053 1.00 85.19 85 LYS A CA 1
ATOM 702 C C . LYS A 1 85 ? 13.887 7.238 -5.776 1.00 85.19 85 LYS A C 1
ATOM 704 O O . LYS A 1 85 ? 13.222 7.030 -6.783 1.00 85.19 85 LYS A O 1
ATOM 709 N N . GLY A 1 86 ? 14.687 6.297 -5.264 1.00 86.81 86 GLY A N 1
ATOM 710 C CA . GLY A 1 86 ? 14.845 4.965 -5.862 1.00 86.81 86 GLY A CA 1
ATOM 711 C C . GLY A 1 86 ? 13.645 4.032 -5.656 1.00 86.81 86 GLY A C 1
ATOM 712 O O . GLY A 1 86 ? 13.602 2.949 -6.245 1.00 86.81 86 GLY A O 1
ATOM 713 N N . ARG A 1 87 ? 12.690 4.410 -4.798 1.00 89.19 87 ARG A N 1
ATOM 714 C CA . ARG A 1 87 ? 11.497 3.621 -4.456 1.00 89.19 87 ARG A CA 1
ATOM 715 C C . ARG A 1 87 ? 10.182 4.341 -4.728 1.00 89.19 87 ARG A C 1
ATOM 717 O O . ARG A 1 87 ? 9.165 3.656 -4.772 1.00 89.19 87 ARG A O 1
ATOM 724 N N . ASP A 1 88 ? 10.211 5.649 -4.973 1.00 92.00 88 ASP A N 1
ATOM 725 C CA . ASP A 1 88 ? 9.028 6.483 -5.218 1.00 92.00 88 ASP A CA 1
ATOM 726 C C . ASP A 1 88 ? 8.068 5.863 -6.250 1.00 92.00 88 ASP A C 1
ATOM 728 O O . ASP A 1 88 ? 6.918 5.579 -5.924 1.00 92.00 88 ASP A O 1
ATOM 732 N N . ALA A 1 89 ? 8.564 5.506 -7.440 1.00 95.31 89 ALA A N 1
ATOM 733 C CA . ALA A 1 89 ? 7.738 4.899 -8.487 1.00 95.31 89 ALA A CA 1
ATOM 734 C C . ALA A 1 89 ? 7.057 3.588 -8.049 1.00 95.31 89 ALA A C 1
ATOM 736 O O . ALA A 1 89 ? 5.906 3.338 -8.402 1.00 95.31 89 ALA A O 1
ATOM 737 N N . LEU A 1 90 ? 7.747 2.754 -7.259 1.00 95.81 90 LEU A N 1
ATOM 738 C CA . LEU A 1 90 ? 7.160 1.520 -6.736 1.00 95.81 90 LEU A CA 1
ATOM 739 C C . LEU A 1 90 ? 6.078 1.829 -5.698 1.00 95.81 90 LEU A C 1
ATOM 741 O O . LEU A 1 90 ? 5.015 1.221 -5.746 1.00 95.81 90 LEU A O 1
ATOM 745 N N . PHE A 1 91 ? 6.329 2.755 -4.771 1.00 96.00 91 PHE A N 1
ATOM 746 C CA . PHE A 1 91 ? 5.332 3.136 -3.773 1.00 96.00 91 PHE A CA 1
ATOM 747 C C . PHE A 1 91 ? 4.098 3.759 -4.415 1.00 96.00 91 PHE A C 1
ATOM 749 O O . PHE A 1 91 ? 2.988 3.395 -4.040 1.00 96.00 91 PHE A O 1
ATOM 756 N N . ARG A 1 92 ? 4.264 4.623 -5.424 1.00 95.88 92 ARG A N 1
ATOM 757 C CA . ARG A 1 92 ? 3.131 5.200 -6.164 1.00 95.88 92 ARG A CA 1
ATOM 758 C C . ARG A 1 92 ? 2.332 4.120 -6.877 1.00 95.88 92 ARG A C 1
ATOM 760 O O . ARG A 1 92 ? 1.110 4.126 -6.798 1.00 95.88 92 ARG A O 1
ATOM 767 N N . ALA A 1 93 ? 3.017 3.167 -7.511 1.00 96.94 93 ALA A N 1
ATOM 768 C CA . ALA A 1 93 ? 2.377 2.019 -8.143 1.00 96.94 93 ALA A CA 1
ATOM 769 C C . ALA A 1 93 ? 1.581 1.171 -7.136 1.00 96.94 93 ALA A C 1
ATOM 771 O O . ALA A 1 93 ? 0.437 0.821 -7.408 1.00 96.94 93 ALA A O 1
ATOM 772 N N . MET A 1 94 ? 2.159 0.869 -5.968 1.00 96.81 94 MET A N 1
ATOM 773 C CA . MET A 1 94 ? 1.483 0.092 -4.921 1.00 96.81 94 MET A CA 1
ATOM 774 C C . MET A 1 94 ? 0.262 0.822 -4.363 1.00 96.81 94 MET A C 1
ATOM 776 O O . MET A 1 94 ? -0.800 0.217 -4.290 1.00 96.81 9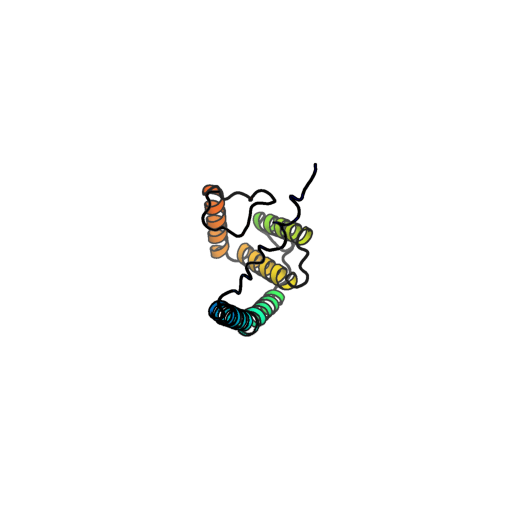4 MET A O 1
ATOM 780 N N . TRP A 1 95 ? 0.389 2.110 -4.026 1.00 97.50 95 TRP A N 1
ATOM 781 C CA . TRP A 1 95 ? -0.740 2.922 -3.565 1.00 97.50 95 TRP A CA 1
ATOM 782 C C . TRP A 1 95 ? -1.851 2.998 -4.607 1.00 97.50 95 TRP A C 1
ATOM 784 O O . TRP A 1 95 ? -3.014 2.809 -4.267 1.00 97.50 95 TRP A O 1
ATOM 794 N N . ARG A 1 96 ? -1.495 3.207 -5.879 1.00 97.12 96 ARG A N 1
ATOM 795 C CA . ARG A 1 96 ? -2.459 3.254 -6.979 1.00 97.12 96 ARG A CA 1
ATOM 796 C C . ARG A 1 96 ? -3.244 1.951 -7.095 1.00 97.12 96 ARG A C 1
ATOM 798 O O . ARG A 1 96 ? -4.466 1.994 -7.089 1.00 97.12 96 ARG A O 1
ATOM 805 N N . MET A 1 97 ? -2.560 0.807 -7.168 1.00 96.69 97 MET A N 1
ATOM 806 C CA . MET A 1 97 ? -3.236 -0.495 -7.234 1.00 96.69 97 MET A CA 1
ATOM 807 C C . MET A 1 97 ? -4.093 -0.733 -5.989 1.00 96.69 97 MET A C 1
ATOM 809 O O . MET A 1 97 ? -5.245 -1.114 -6.113 1.00 96.69 97 MET A O 1
ATOM 813 N N . PHE A 1 98 ? -3.560 -0.453 -4.798 1.00 97.38 98 PHE A N 1
ATOM 814 C CA . PHE A 1 98 ? -4.282 -0.651 -3.544 1.00 97.38 98 PHE A CA 1
ATOM 815 C C . PHE A 1 98 ? -5.585 0.153 -3.484 1.00 97.38 98 PHE A C 1
ATOM 817 O O . PHE A 1 98 ? -6.627 -0.401 -3.150 1.00 97.38 98 PHE A O 1
ATOM 824 N N . ILE A 1 99 ? -5.537 1.437 -3.843 1.00 97.88 99 ILE A N 1
ATOM 825 C CA . ILE A 1 99 ? -6.713 2.311 -3.844 1.00 97.88 99 ILE A CA 1
ATOM 826 C C . ILE A 1 99 ? -7.744 1.848 -4.880 1.00 97.88 99 ILE A C 1
ATOM 828 O O . ILE A 1 99 ? -8.931 1.825 -4.576 1.00 97.88 99 ILE A O 1
ATOM 832 N N . ILE A 1 100 ? -7.305 1.448 -6.076 1.00 96.62 100 ILE A N 1
ATOM 833 C CA . ILE A 1 100 ? -8.202 0.964 -7.137 1.00 96.62 100 ILE A CA 1
ATOM 834 C C . ILE A 1 100 ? -8.929 -0.309 -6.706 1.00 96.62 100 ILE A C 1
ATOM 836 O O . ILE A 1 100 ? -10.148 -0.384 -6.841 1.00 96.62 100 ILE A O 1
ATOM 840 N N . GLU A 1 101 ? -8.198 -1.289 -6.174 1.00 96.69 101 GLU A N 1
ATOM 841 C CA . GLU A 1 101 ? -8.796 -2.540 -5.697 1.00 96.69 101 GLU A CA 1
ATOM 842 C C . GLU A 1 101 ? -9.767 -2.274 -4.540 1.00 96.69 101 GLU A C 1
ATOM 844 O O . GLU A 1 101 ? -10.864 -2.822 -4.508 1.00 96.69 101 GLU A O 1
ATOM 849 N N . TYR A 1 102 ? -9.409 -1.374 -3.620 1.00 97.94 102 TYR A N 1
ATOM 850 C CA . TYR A 1 102 ? -10.277 -1.001 -2.503 1.00 97.94 102 TYR A CA 1
ATOM 851 C C . TYR A 1 102 ? -11.561 -0.277 -2.953 1.00 97.94 102 TYR A C 1
ATOM 853 O O . TYR A 1 102 ? -12.635 -0.497 -2.390 1.00 97.94 102 TYR A O 1
ATOM 861 N N . GLU A 1 103 ? -11.469 0.588 -3.965 1.00 97.69 103 GLU A N 1
ATOM 862 C CA . GLU A 1 103 ? -12.606 1.344 -4.497 1.00 97.69 103 GLU A CA 1
ATOM 863 C C . GLU A 1 103 ? -13.583 0.446 -5.268 1.00 97.69 103 GLU A C 1
ATOM 865 O O . GLU A 1 103 ? -14.800 0.543 -5.083 1.00 97.69 103 GLU A O 1
ATOM 870 N N . HIS A 1 104 ? -13.060 -0.435 -6.126 1.00 96.94 104 HIS A N 1
ATOM 871 C CA . HIS A 1 104 ? -13.861 -1.127 -7.136 1.00 96.94 104 HIS A CA 1
ATOM 872 C C . HIS A 1 104 ? -14.183 -2.590 -6.816 1.00 96.94 104 HIS A C 1
ATOM 874 O O . HIS A 1 104 ? -15.147 -3.114 -7.377 1.00 96.94 104 HIS A O 1
ATOM 880 N N . ASP A 1 105 ? -13.450 -3.244 -5.910 1.00 97.44 105 ASP A N 1
ATOM 881 C CA . ASP A 1 105 ? -13.710 -4.630 -5.519 1.00 97.44 105 ASP A CA 1
ATOM 882 C C . ASP A 1 105 ? -14.197 -4.713 -4.063 1.00 97.44 105 ASP A C 1
ATOM 884 O O . ASP A 1 105 ? -13.448 -4.551 -3.096 1.00 97.44 105 ASP A O 1
ATOM 888 N N . GLY A 1 106 ? -15.492 -5.008 -3.904 1.00 97.12 106 GLY A N 1
ATOM 889 C CA . GLY A 1 106 ? -16.109 -5.167 -2.589 1.00 97.12 106 GLY A CA 1
ATOM 890 C C . GLY A 1 106 ? -15.507 -6.303 -1.758 1.00 97.12 106 GLY A C 1
ATOM 891 O O . GLY A 1 106 ? -15.377 -6.154 -0.547 1.00 97.12 106 GLY A O 1
ATOM 892 N N . TYR A 1 107 ? -15.077 -7.400 -2.388 1.00 97.69 107 TYR A N 1
ATOM 893 C CA . TYR A 1 107 ? -14.457 -8.518 -1.681 1.00 97.69 107 TYR A CA 1
ATOM 894 C C . TYR A 1 107 ? -13.109 -8.113 -1.079 1.00 97.69 107 TYR A C 1
ATOM 896 O O . TYR A 1 107 ? -12.856 -8.377 0.100 1.00 97.69 107 TYR A O 1
ATOM 904 N N . TYR A 1 108 ? -12.243 -7.451 -1.856 1.00 96.88 108 TYR A N 1
ATOM 905 C CA . TYR A 1 108 ? -10.955 -6.985 -1.334 1.00 96.88 108 TYR A CA 1
ATOM 906 C C . TYR A 1 108 ? -11.128 -5.895 -0.284 1.00 96.88 108 TYR A C 1
ATOM 908 O O . TYR A 1 108 ? -10.462 -5.952 0.752 1.00 96.88 108 TYR A O 1
ATOM 916 N N . ARG A 1 109 ? -12.052 -4.958 -0.504 1.00 97.44 109 ARG A N 1
ATOM 917 C CA . ARG A 1 109 ? -12.394 -3.918 0.468 1.00 97.44 109 ARG A CA 1
ATOM 918 C C . ARG A 1 109 ? -12.761 -4.501 1.830 1.00 97.44 109 ARG A C 1
ATOM 920 O O . ARG A 1 109 ? -12.146 -4.131 2.826 1.00 97.44 109 ARG A O 1
ATOM 927 N N . ASP A 1 110 ? -13.691 -5.453 1.873 1.00 97.69 110 ASP A N 1
ATOM 928 C CA . ASP A 1 110 ? -14.160 -6.046 3.130 1.00 97.69 110 ASP A CA 1
ATOM 929 C C . ASP A 1 110 ? -13.036 -6.806 3.856 1.00 97.69 110 ASP A C 1
ATOM 931 O O . ASP A 1 110 ? -12.925 -6.763 5.083 1.00 97.69 110 ASP A O 1
ATOM 935 N N . ARG A 1 111 ? -12.145 -7.474 3.109 1.00 97.88 111 ARG A N 1
ATOM 936 C CA . ARG A 1 111 ? -10.971 -8.154 3.682 1.00 97.88 111 ARG A CA 1
ATOM 937 C C . ARG A 1 111 ? -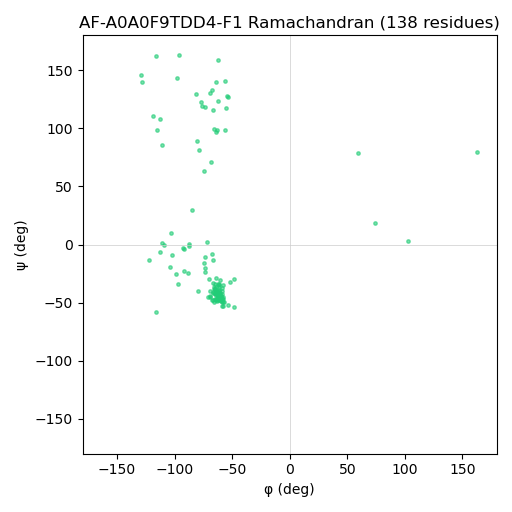9.934 -7.180 4.223 1.00 97.88 111 ARG A C 1
ATOM 939 O O . ARG A 1 111 ? -9.357 -7.452 5.273 1.00 97.88 111 ARG A O 1
ATOM 946 N N . ILE A 1 112 ? -9.695 -6.074 3.527 1.00 96.62 112 ILE A N 1
ATOM 947 C CA . ILE A 1 112 ? -8.781 -5.021 3.976 1.00 96.62 112 ILE A CA 1
ATOM 948 C C . ILE A 1 112 ? -9.327 -4.372 5.249 1.00 96.62 112 ILE A C 1
ATOM 950 O O . ILE A 1 112 ? -8.586 -4.251 6.223 1.00 96.62 112 ILE A O 1
ATOM 954 N N . ASP A 1 113 ? -10.614 -4.025 5.268 1.00 97.25 113 ASP A N 1
ATOM 955 C CA . ASP A 1 113 ? -11.277 -3.448 6.439 1.00 97.25 113 ASP A CA 1
ATOM 956 C C . ASP A 1 113 ? -11.182 -4.384 7.648 1.00 97.25 113 ASP A C 1
ATOM 958 O O . ASP A 1 113 ? -10.764 -3.952 8.721 1.00 97.25 113 ASP A O 1
ATOM 962 N N . TRP A 1 114 ? -11.471 -5.675 7.459 1.00 97.25 114 TRP A N 1
ATOM 963 C CA . TRP A 1 114 ? -11.327 -6.680 8.511 1.00 97.25 114 TRP A CA 1
ATOM 964 C C . TRP A 1 114 ? -9.883 -6.790 9.028 1.00 97.25 114 TRP A C 1
ATOM 966 O O . TRP A 1 114 ? -9.659 -6.808 10.236 1.00 97.25 114 TRP A O 1
ATOM 976 N N . VAL A 1 115 ? -8.877 -6.809 8.146 1.00 96.44 115 VAL A N 1
ATOM 977 C CA . VAL A 1 115 ? -7.463 -6.855 8.566 1.00 96.44 115 VAL A CA 1
ATOM 978 C C . VAL A 1 115 ? -7.078 -5.612 9.369 1.00 96.44 115 VAL A C 1
ATOM 980 O O . VAL A 1 115 ? -6.401 -5.731 10.390 1.00 96.44 115 VAL A O 1
ATOM 983 N N . ILE A 1 116 ? -7.497 -4.422 8.931 1.00 93.94 116 ILE A N 1
ATOM 984 C CA . ILE A 1 116 ? -7.236 -3.167 9.650 1.00 93.94 116 ILE A CA 1
ATOM 985 C C . ILE A 1 116 ? -7.904 -3.201 11.027 1.00 93.94 116 ILE A C 1
ATOM 987 O O . ILE A 1 116 ? -7.277 -2.834 12.021 1.00 93.94 116 ILE A O 1
ATOM 991 N N . GLU A 1 117 ? -9.145 -3.681 11.099 1.00 94.38 117 GLU A N 1
ATOM 992 C CA . GLU A 1 117 ? -9.879 -3.840 12.350 1.00 94.38 117 GLU A CA 1
ATOM 993 C C . GLU A 1 117 ? -9.139 -4.770 13.325 1.00 94.38 117 GLU A C 1
ATOM 995 O O . GLU A 1 117 ? -8.939 -4.404 14.483 1.00 94.38 117 GLU A O 1
ATOM 1000 N N . GLU A 1 118 ? -8.664 -5.930 12.866 1.00 96.25 118 GLU A N 1
ATOM 1001 C CA . GLU A 1 118 ? -7.911 -6.873 13.702 1.00 96.25 118 GLU A CA 1
ATOM 1002 C C . GLU A 1 118 ? -6.564 -6.298 14.169 1.00 96.25 118 GLU A C 1
ATOM 1004 O O . GLU A 1 118 ? -6.181 -6.471 15.329 1.00 96.25 118 GLU A O 1
ATOM 1009 N N . ILE A 1 119 ? -5.863 -5.541 13.316 1.00 91.62 119 ILE A N 1
ATOM 1010 C CA . ILE A 1 119 ? -4.636 -4.823 13.700 1.00 91.62 119 ILE A CA 1
ATOM 1011 C C . ILE A 1 119 ? -4.939 -3.831 14.829 1.00 91.62 119 ILE A C 1
ATOM 1013 O O . ILE A 1 119 ? -4.244 -3.834 15.848 1.00 91.62 119 ILE A O 1
ATOM 1017 N N . VAL A 1 120 ? -5.997 -3.029 14.693 1.00 90.00 120 VAL A N 1
ATOM 1018 C CA . VAL A 1 120 ? -6.396 -2.046 15.712 1.00 90.00 120 VAL A CA 1
ATOM 1019 C C . VAL A 1 120 ? -6.801 -2.741 17.015 1.00 90.00 120 VAL A C 1
ATOM 1021 O O . VAL A 1 120 ? -6.313 -2.367 18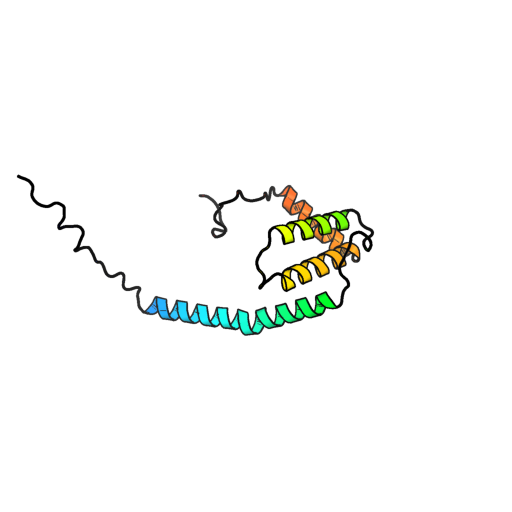.083 1.00 90.00 120 VAL A O 1
ATOM 1024 N N . LYS A 1 121 ? -7.625 -3.794 16.944 1.00 89.81 121 LYS A N 1
ATOM 1025 C CA . LYS A 1 121 ? -8.056 -4.582 18.113 1.00 89.81 121 LYS A CA 1
ATOM 1026 C C . LYS A 1 121 ? -6.895 -5.252 18.839 1.00 89.81 121 LYS A C 1
ATOM 1028 O O . LYS A 1 121 ? -6.923 -5.348 20.062 1.00 89.81 121 LYS A O 1
ATOM 1033 N N . SER A 1 122 ? -5.868 -5.691 18.111 1.00 91.62 122 SER A N 1
ATOM 1034 C CA . SER A 1 122 ? -4.685 -6.324 18.708 1.00 91.62 122 SER A CA 1
ATOM 1035 C C . SER A 1 122 ? -3.825 -5.366 19.544 1.00 91.62 122 SER A C 1
ATOM 1037 O O . SER A 1 122 ? -2.879 -5.802 20.199 1.00 91.62 122 SER A O 1
ATOM 1039 N N . GLY A 1 123 ? -4.124 -4.062 19.521 1.00 87.00 123 GLY A N 1
ATOM 1040 C CA . GLY A 1 123 ? -3.306 -3.043 20.169 1.00 87.00 123 GLY A CA 1
ATOM 1041 C C . GLY A 1 123 ? -2.007 -2.760 19.414 1.00 87.00 123 GLY A C 1
ATOM 1042 O O . GLY A 1 123 ? -1.075 -2.203 19.996 1.00 87.00 123 GLY A O 1
ATOM 1043 N N . TRP A 1 124 ? -1.920 -3.135 18.130 1.00 80.88 124 TRP A N 1
ATOM 1044 C CA . TRP A 1 124 ? -0.781 -2.793 17.284 1.00 80.88 124 TRP A CA 1
ATOM 1045 C C . TRP A 1 124 ? -0.705 -1.267 17.133 1.00 80.88 124 TRP A C 1
ATOM 1047 O O . TRP A 1 124 ? -1.401 -0.654 16.325 1.00 80.88 124 TRP A O 1
ATOM 1057 N N . GLY A 1 125 ? 0.156 -0.643 17.935 1.00 75.25 125 GLY A N 1
ATOM 1058 C CA . GLY A 1 125 ? 0.382 0.798 17.950 1.00 75.25 125 GLY A CA 1
ATOM 1059 C C . GLY A 1 125 ? 1.575 1.242 17.102 1.00 75.25 125 GLY A C 1
ATOM 1060 O O . GLY A 1 125 ? 2.467 0.465 16.754 1.00 75.25 125 GLY A O 1
ATOM 1061 N N . ILE A 1 126 ? 1.612 2.541 16.797 1.00 67.31 126 ILE A N 1
ATOM 1062 C CA . ILE A 1 126 ? 2.772 3.202 16.189 1.00 67.31 126 ILE A CA 1
ATOM 1063 C C . ILE A 1 126 ? 3.948 3.087 17.168 1.00 67.31 126 ILE A C 1
ATOM 1065 O O . ILE A 1 126 ? 3.845 3.517 18.317 1.00 67.31 126 ILE A O 1
ATOM 1069 N N . ARG A 1 127 ? 5.076 2.510 16.729 1.00 65.12 127 ARG A N 1
ATOM 1070 C CA . ARG A 1 127 ? 6.274 2.441 17.577 1.00 65.12 127 ARG A CA 1
ATOM 1071 C C . ARG A 1 127 ? 6.793 3.856 17.859 1.00 65.12 127 ARG A C 1
ATOM 1073 O O . ARG A 1 127 ? 6.836 4.666 16.929 1.00 65.12 127 ARG A O 1
ATOM 1080 N N . PRO A 1 128 ? 7.253 4.154 19.085 1.00 66.94 128 PRO A N 1
ATOM 1081 C CA . PRO A 1 128 ? 7.880 5.433 19.376 1.00 66.94 128 PRO A CA 1
ATOM 1082 C C . PRO A 1 128 ? 9.064 5.677 18.436 1.00 66.94 128 PRO A C 1
ATOM 1084 O O . PRO A 1 128 ? 9.839 4.764 18.125 1.00 66.94 128 PRO A O 1
ATOM 1087 N N . ILE A 1 129 ? 9.212 6.924 17.993 1.00 49.50 129 ILE A N 1
ATOM 1088 C CA . ILE A 1 129 ? 10.346 7.361 17.177 1.00 49.50 129 ILE A CA 1
ATOM 1089 C C . ILE A 1 129 ? 11.624 7.009 17.958 1.00 49.50 129 ILE A C 1
ATOM 1091 O O . ILE A 1 129 ? 11.822 7.545 19.046 1.00 49.50 129 ILE A O 1
ATOM 1095 N N . ARG A 1 130 ? 12.468 6.120 17.393 1.00 54.59 130 ARG A N 1
ATOM 1096 C CA . ARG A 1 130 ? 13.730 5.528 17.928 1.00 54.59 130 ARG A CA 1
ATOM 1097 C C . ARG A 1 130 ? 13.668 4.092 18.473 1.00 54.59 130 ARG A C 1
ATOM 1099 O O . ARG A 1 130 ? 14.708 3.586 18.891 1.00 54.59 130 ARG A O 1
ATOM 1106 N N . PHE A 1 131 ? 12.537 3.389 18.416 1.00 53.41 131 PHE A N 1
ATOM 1107 C CA . PHE A 1 131 ? 12.541 1.958 18.752 1.00 53.41 131 PHE A CA 1
ATOM 1108 C C . PHE A 1 131 ? 13.333 1.125 17.717 1.00 53.41 131 PHE A C 1
ATOM 1110 O O . PHE A 1 131 ? 13.148 1.310 16.509 1.00 53.41 131 PHE A O 1
ATOM 1117 N N . PRO A 1 132 ? 14.226 0.209 18.147 1.00 52.53 132 PRO A N 1
ATOM 1118 C CA . PRO A 1 132 ? 15.059 -0.572 17.239 1.00 52.53 132 PRO A CA 1
ATOM 1119 C C . PRO A 1 132 ? 14.216 -1.538 16.395 1.00 52.53 132 PRO A C 1
ATOM 1121 O O . PRO A 1 132 ? 13.641 -2.503 16.882 1.00 52.53 132 PRO A O 1
ATOM 1124 N N . VAL A 1 133 ? 14.215 -1.321 15.079 1.00 54.75 133 VAL A N 1
ATOM 1125 C CA . VAL A 1 133 ? 13.413 -2.071 14.089 1.00 54.75 133 VAL A CA 1
ATOM 1126 C C . VAL A 1 133 ? 13.919 -3.512 13.854 1.00 54.75 133 VAL A C 1
ATOM 1128 O O . VAL A 1 133 ? 13.401 -4.226 13.002 1.00 54.75 133 VAL A O 1
ATOM 1131 N N . LYS A 1 134 ? 14.971 -3.953 14.562 1.00 49.03 134 LYS A N 1
ATOM 1132 C CA . LYS A 1 134 ? 15.711 -5.190 14.246 1.00 49.03 134 LYS A CA 1
ATOM 1133 C C . LYS A 1 134 ? 15.396 -6.403 15.132 1.00 49.03 134 LYS A C 1
ATOM 1135 O O . LYS A 1 134 ? 15.838 -7.493 14.783 1.00 49.03 134 LYS A O 1
ATOM 1140 N N . CYS A 1 135 ? 14.636 -6.266 16.218 1.00 43.62 135 CYS A N 1
ATOM 1141 C CA . CYS A 1 135 ? 14.402 -7.369 17.158 1.00 43.62 135 CYS A CA 1
ATOM 1142 C C . CYS A 1 135 ? 12.945 -7.847 17.095 1.00 43.62 135 CYS A C 1
ATOM 1144 O O . CYS A 1 135 ? 12.099 -7.412 17.869 1.00 43.62 135 CYS A O 1
ATOM 1146 N N . TRP A 1 136 ? 12.627 -8.755 16.167 1.00 32.34 136 TRP A N 1
ATOM 1147 C CA . TRP A 1 136 ? 11.334 -9.449 16.168 1.00 32.34 136 TRP A CA 1
ATOM 1148 C C . TRP A 1 136 ? 11.368 -10.572 17.210 1.00 32.34 136 TRP A C 1
ATOM 1150 O O . TRP A 1 136 ? 11.669 -11.713 16.871 1.00 32.34 136 TRP A O 1
ATOM 1160 N N . LYS A 1 137 ? 11.148 -10.191 18.476 1.00 31.98 137 LYS A N 1
ATOM 1161 C CA . LYS A 1 137 ? 10.711 -10.955 19.667 1.00 31.98 137 LYS A CA 1
ATOM 1162 C C . LYS A 1 137 ? 11.068 -10.091 20.885 1.00 31.98 137 LYS A C 1
ATOM 1164 O O . LYS A 1 137 ? 12.119 -10.269 21.489 1.00 31.98 137 LYS A O 1
ATOM 1169 N N . GLU A 1 138 ? 10.259 -9.084 21.188 1.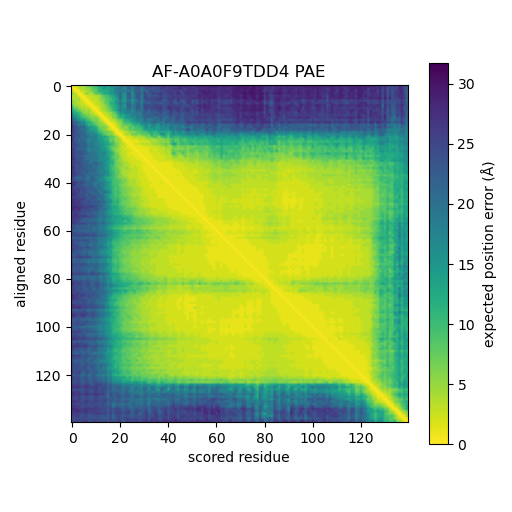00 35.59 138 GLU A N 1
ATOM 1170 C CA . GLU A 1 138 ? 10.572 -8.149 22.275 1.00 35.59 138 GLU A CA 1
ATOM 1171 C C . GLU A 1 138 ? 10.280 -8.768 23.659 1.00 35.59 138 GLU A C 1
ATOM 1173 O O . GLU A 1 138 ? 9.149 -9.144 23.958 1.00 35.59 138 GLU A O 1
ATOM 1178 N N . LYS A 1 139 ? 11.300 -8.828 24.521 1.00 31.64 139 LYS A N 1
ATOM 1179 C CA . LYS A 1 139 ? 11.394 -7.942 25.694 1.00 31.64 139 LYS A CA 1
ATOM 1180 C C . LYS A 1 139 ? 12.790 -7.314 25.680 1.00 31.64 139 LYS A C 1
ATOM 1182 O O . LYS A 1 139 ? 13.722 -7.958 25.200 1.00 31.64 139 LYS A O 1
ATOM 1187 N N . CYS A 1 140 ? 12.883 -6.063 26.129 1.00 43.03 140 CYS A N 1
ATOM 1188 C CA . CYS A 1 140 ? 14.155 -5.368 26.326 1.00 43.03 140 CYS A CA 1
ATOM 1189 C C . CYS A 1 140 ? 15.062 -6.134 27.291 1.00 43.03 140 CYS A C 1
ATOM 1191 O O . CYS A 1 140 ? 14.523 -6.651 28.297 1.00 43.03 140 CYS A O 1
#

Organism: NCBI:txid412755

Mean predicted aligned error: 10.37 Å

Radius of gyration: 25.16 Å; Cα contacts (8 Å, |Δi|>4): 51; chains: 1; bounding box: 74×34×60 Å